Protein AF-A0A351HW02-F1 (afdb_monomer)

Structure (mmCIF, N/CA/C/O backbone):
data_AF-A0A351HW02-F1
#
_entry.id   AF-A0A351HW02-F1
#
loop_
_atom_site.group_PDB
_atom_site.id
_atom_site.type_symbol
_atom_site.label_atom_id
_atom_site.label_alt_id
_atom_site.label_comp_id
_atom_site.label_asym_id
_atom_site.label_entity_id
_atom_site.label_seq_id
_atom_site.pdbx_PDB_ins_code
_atom_site.Cartn_x
_atom_site.Cartn_y
_atom_site.Cartn_z
_atom_site.occupancy
_atom_site.B_iso_or_equiv
_atom_site.auth_seq_id
_atom_site.auth_comp_id
_atom_site.auth_asym_id
_atom_site.auth_atom_id
_atom_site.pdbx_PDB_model_num
ATOM 1 N N . MET A 1 1 ? -14.422 -17.937 0.610 1.00 49.91 1 MET A N 1
ATOM 2 C CA . MET A 1 1 ? -14.517 -16.742 -0.257 1.00 49.91 1 MET A CA 1
ATOM 3 C C . MET A 1 1 ? -13.105 -16.189 -0.374 1.00 49.91 1 MET A C 1
ATOM 5 O O . MET A 1 1 ? -12.467 -16.086 0.664 1.00 49.91 1 MET A O 1
ATOM 9 N N . LYS A 1 2 ? -12.553 -15.970 -1.576 1.00 52.34 2 LYS A N 1
ATOM 10 C CA . LYS A 1 2 ? -11.202 -15.390 -1.700 1.00 52.34 2 LYS A CA 1
ATOM 11 C C . LYS A 1 2 ? -11.299 -13.913 -1.305 1.00 52.34 2 LYS A C 1
ATOM 13 O O . LYS A 1 2 ? -11.739 -13.104 -2.112 1.00 52.34 2 LYS A O 1
ATOM 18 N N . THR A 1 3 ? -10.996 -13.601 -0.049 1.00 75.19 3 THR A N 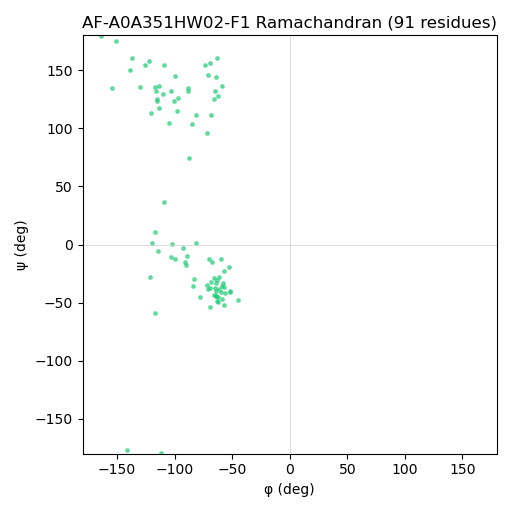1
ATOM 19 C CA . THR A 1 3 ? -10.884 -12.235 0.466 1.00 75.19 3 THR A CA 1
ATOM 20 C C . THR A 1 3 ? -9.656 -11.599 -0.167 1.00 75.19 3 THR A C 1
ATOM 22 O O . THR A 1 3 ? -8.531 -12.043 0.041 1.00 75.19 3 THR A O 1
ATOM 25 N N . GLU A 1 4 ? -9.892 -10.621 -1.030 1.00 90.94 4 GLU A N 1
ATOM 26 C CA . GLU A 1 4 ? -8.847 -9.824 -1.668 1.00 90.94 4 GLU A CA 1
ATOM 27 C C . GLU A 1 4 ? -7.993 -9.118 -0.602 1.00 90.94 4 GLU A C 1
ATOM 29 O O . GLU A 1 4 ? -8.531 -8.588 0.376 1.00 90.94 4 GLU A O 1
ATOM 34 N N . LYS A 1 5 ? -6.668 -9.135 -0.781 1.00 95.94 5 LYS A N 1
ATOM 35 C CA . LYS A 1 5 ? -5.688 -8.558 0.142 1.00 95.94 5 LYS A CA 1
ATOM 36 C C . LYS A 1 5 ? -5.270 -7.166 -0.306 1.00 95.94 5 LYS A C 1
ATOM 38 O O . LYS A 1 5 ? -4.783 -6.981 -1.426 1.00 95.94 5 LYS A O 1
ATOM 43 N N . TRP A 1 6 ? -5.403 -6.216 0.609 1.00 97.81 6 TRP A N 1
ATOM 44 C CA . TRP A 1 6 ? -5.101 -4.805 0.414 1.00 97.81 6 TRP A CA 1
ATOM 45 C C . TRP A 1 6 ? -3.975 -4.351 1.341 1.00 97.81 6 TRP A C 1
ATOM 47 O O . TRP A 1 6 ? -3.993 -4.615 2.547 1.00 97.81 6 TRP A O 1
ATOM 57 N N . ALA A 1 7 ? -3.037 -3.586 0.793 1.00 98.31 7 ALA A N 1
ATOM 58 C CA . ALA A 1 7 ? -2.135 -2.754 1.577 1.00 98.31 7 ALA A CA 1
ATOM 59 C C . ALA A 1 7 ? -2.597 -1.297 1.502 1.00 98.31 7 ALA A C 1
ATOM 61 O O . ALA A 1 7 ? -2.854 -0.775 0.419 1.00 98.31 7 ALA A O 1
ATOM 62 N N . ILE A 1 8 ? -2.674 -0.618 2.646 1.00 98.62 8 ILE A N 1
ATOM 63 C CA . ILE A 1 8 ? -2.930 0.824 2.714 1.00 98.62 8 ILE A CA 1
ATOM 64 C C . ILE A 1 8 ? -1.671 1.494 3.255 1.00 98.62 8 ILE A C 1
ATOM 66 O O . ILE A 1 8 ? -1.266 1.232 4.384 1.00 98.62 8 ILE A O 1
ATOM 70 N N . VAL A 1 9 ? -1.040 2.359 2.467 1.00 98.69 9 VAL A N 1
ATOM 71 C CA . VAL A 1 9 ? 0.269 2.948 2.774 1.00 98.69 9 VAL A CA 1
ATOM 72 C C . VAL A 1 9 ? 0.125 4.452 2.972 1.00 98.69 9 VAL A C 1
ATOM 74 O O . VAL A 1 9 ? -0.355 5.158 2.089 1.00 98.69 9 VAL A O 1
ATOM 77 N N . THR A 1 10 ? 0.578 4.973 4.111 1.00 98.50 10 THR A N 1
ATOM 78 C CA . THR A 1 10 ? 0.575 6.415 4.414 1.00 98.50 10 THR A CA 1
ATOM 79 C C . THR A 1 10 ? 1.864 6.836 5.109 1.00 98.50 10 THR A C 1
ATOM 81 O O . THR A 1 10 ? 2.475 6.072 5.843 1.00 98.50 10 THR A O 1
ATOM 84 N N . LEU A 1 11 ? 2.287 8.084 4.902 1.00 97.44 11 LEU A N 1
ATOM 85 C CA . LEU A 1 11 ? 3.485 8.656 5.531 1.00 97.44 11 LE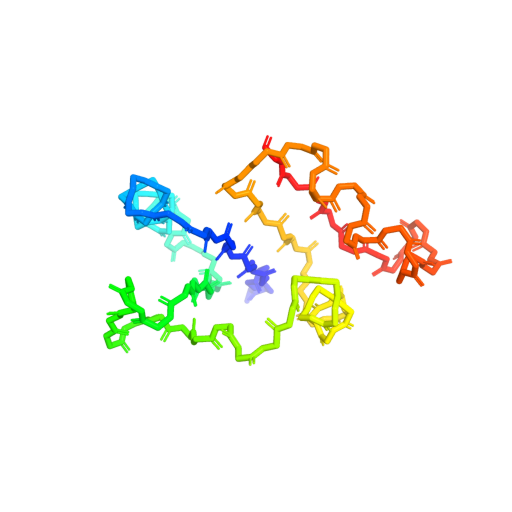U A CA 1
ATOM 86 C C . LEU A 1 11 ? 3.171 9.846 6.449 1.00 97.44 11 LEU A C 1
ATOM 88 O O . LEU A 1 11 ? 4.093 10.557 6.859 1.00 97.44 11 LEU A O 1
ATOM 92 N N . SER A 1 12 ? 1.890 10.087 6.745 1.00 97.38 12 SER A N 1
ATOM 93 C CA . SER A 1 12 ? 1.407 11.255 7.490 1.00 97.38 12 SER A CA 1
ATOM 94 C C . SER A 1 12 ? 0.339 10.893 8.528 1.00 97.38 12 SER A C 1
ATOM 96 O O . SER A 1 12 ? -0.320 9.855 8.434 1.00 97.38 12 SER A O 1
ATOM 98 N N . LYS A 1 13 ? 0.146 11.789 9.504 1.00 97.75 13 LYS A N 1
ATOM 99 C CA . LYS A 1 13 ? -0.899 11.667 10.530 1.00 97.75 13 LYS A CA 1
ATOM 100 C C . LYS A 1 13 ? -2.305 11.726 9.924 1.00 97.75 13 LYS A C 1
ATOM 102 O O . LYS A 1 13 ? -3.142 10.895 10.254 1.00 97.75 13 LYS A O 1
ATOM 107 N N . ASP A 1 14 ? -2.553 12.658 9.008 1.00 97.94 14 ASP A N 1
ATOM 108 C CA . ASP A 1 14 ? -3.874 12.800 8.378 1.00 97.94 14 ASP A CA 1
ATOM 109 C C . ASP A 1 14 ? -4.181 11.615 7.461 1.00 97.94 14 ASP A C 1
ATOM 111 O O . ASP A 1 14 ? -5.294 11.087 7.457 1.00 97.94 14 ASP A O 1
ATOM 115 N N . GLY A 1 15 ? -3.163 11.107 6.761 1.00 98.12 15 GLY A N 1
ATOM 116 C CA . GLY A 1 15 ? -3.305 9.889 5.977 1.00 98.12 15 GLY A CA 1
ATOM 117 C C . GLY A 1 15 ? -3.617 8.664 6.840 1.00 98.12 15 GLY A C 1
ATOM 118 O O . GLY A 1 15 ? -4.354 7.796 6.392 1.00 98.12 15 GLY A O 1
ATOM 119 N N . MET A 1 16 ? -3.157 8.610 8.098 1.00 98.31 16 MET A N 1
ATOM 120 C CA . MET A 1 16 ? -3.579 7.568 9.046 1.00 98.31 16 MET A CA 1
ATOM 121 C C . MET A 1 16 ? -5.067 7.655 9.399 1.00 98.31 16 MET A C 1
ATOM 123 O O . MET A 1 16 ? -5.722 6.622 9.528 1.00 98.31 16 MET A O 1
ATOM 127 N N . VAL A 1 17 ? -5.635 8.857 9.531 1.00 98.12 17 VAL A N 1
ATOM 128 C CA . VAL A 1 17 ? -7.083 9.021 9.759 1.00 98.12 17 VAL A CA 1
ATOM 129 C C . VAL A 1 17 ? -7.869 8.471 8.568 1.00 98.12 17 VAL A C 1
ATOM 131 O O . VAL A 1 17 ? -8.817 7.704 8.754 1.00 98.12 17 VAL A O 1
ATOM 134 N N . LEU A 1 18 ? -7.444 8.804 7.344 1.00 98.31 18 LEU A N 1
ATOM 135 C CA . LEU A 1 18 ? -8.069 8.289 6.127 1.00 98.31 18 LEU A CA 1
ATOM 136 C C . LEU A 1 18 ? -7.887 6.772 5.981 1.00 98.31 18 LEU A C 1
ATOM 138 O O . LEU A 1 18 ? -8.860 6.088 5.681 1.00 98.31 18 LEU A O 1
ATOM 142 N N . ALA A 1 19 ? -6.690 6.246 6.254 1.00 98.31 19 ALA A N 1
ATOM 143 C CA . ALA A 1 19 ? -6.389 4.817 6.182 1.00 98.31 19 ALA A CA 1
ATOM 144 C C . ALA A 1 19 ? -7.295 4.002 7.111 1.00 98.31 19 ALA A C 1
ATOM 146 O O . ALA A 1 19 ? -7.903 3.025 6.683 1.00 98.31 19 ALA A O 1
ATOM 147 N N . ASN A 1 20 ? -7.456 4.447 8.361 1.00 97.69 20 ASN A N 1
ATOM 148 C CA . ASN A 1 20 ? -8.353 3.800 9.319 1.00 97.69 20 ASN A CA 1
ATOM 149 C C . ASN A 1 20 ? -9.818 3.874 8.878 1.00 97.69 20 ASN A C 1
ATOM 151 O O . ASN A 1 20 ? -10.564 2.911 9.044 1.00 97.69 20 ASN A O 1
ATOM 155 N N . ARG A 1 21 ? -10.254 5.011 8.319 1.00 98.06 21 ARG A N 1
ATOM 156 C CA . ARG A 1 21 ? -11.616 5.140 7.791 1.00 98.06 21 ARG A CA 1
ATOM 157 C C . ARG A 1 21 ? -11.842 4.197 6.614 1.00 98.06 21 ARG A C 1
ATOM 159 O O . ARG A 1 21 ? -12.883 3.553 6.579 1.00 98.06 21 ARG A O 1
ATOM 166 N N . LEU A 1 22 ? -10.893 4.108 5.685 1.00 97.19 22 LEU A N 1
ATOM 167 C CA . LEU A 1 22 ? -10.970 3.221 4.527 1.00 97.19 22 LEU 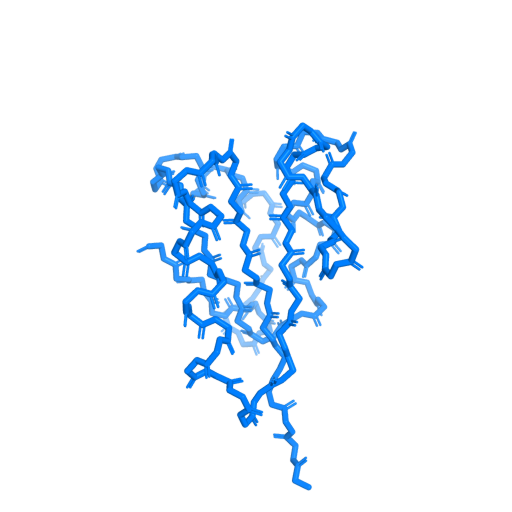A CA 1
ATOM 168 C C . LEU A 1 22 ? -11.008 1.750 4.956 1.00 97.19 22 LEU A C 1
ATOM 170 O O . LEU A 1 22 ? -11.914 1.038 4.546 1.00 97.19 22 LEU A O 1
ATOM 174 N N . ALA A 1 23 ? -10.108 1.329 5.850 1.00 95.75 23 ALA A N 1
ATOM 175 C CA . ALA A 1 23 ? -10.071 -0.042 6.361 1.00 95.75 23 ALA A CA 1
ATOM 176 C C . ALA A 1 23 ? -11.399 -0.468 7.014 1.00 95.75 23 ALA A C 1
ATOM 178 O O . ALA A 1 23 ? -11.832 -1.596 6.829 1.00 95.75 23 ALA A O 1
ATOM 179 N N . LYS A 1 24 ? -12.090 0.444 7.718 1.00 95.50 24 LYS A N 1
ATOM 180 C CA . LYS A 1 24 ? -13.426 0.176 8.284 1.00 95.50 24 LYS A CA 1
ATOM 181 C C . LYS A 1 24 ? -14.520 -0.050 7.235 1.00 95.50 24 LYS A C 1
ATOM 183 O O . LYS A 1 24 ? -15.492 -0.717 7.548 1.00 95.50 24 LYS A O 1
ATOM 188 N N . HIS A 1 25 ? -14.402 0.543 6.046 1.00 95.88 25 HIS A N 1
ATOM 189 C CA . HIS A 1 25 ? -15.370 0.354 4.953 1.00 95.88 25 HIS A CA 1
ATOM 190 C C . HIS A 1 25 ? -15.022 -0.840 4.053 1.00 95.88 25 HIS A C 1
ATOM 192 O O . HIS A 1 25 ? -15.819 -1.201 3.196 1.00 95.88 25 HIS A O 1
ATOM 198 N N . LEU A 1 26 ? -13.828 -1.409 4.226 1.00 93.75 26 LEU A N 1
ATOM 199 C CA . LEU A 1 26 ? -13.338 -2.606 3.545 1.00 93.75 26 LEU A CA 1
ATOM 200 C C . LEU A 1 26 ? -13.276 -3.781 4.535 1.00 93.75 26 LEU A C 1
ATOM 202 O O . LEU A 1 26 ? -12.338 -4.575 4.502 1.00 93.75 26 LEU A O 1
ATOM 206 N N . ASP A 1 27 ? -14.235 -3.863 5.460 1.00 90.94 27 ASP A N 1
ATOM 207 C CA . ASP A 1 27 ? -14.292 -4.902 6.497 1.00 90.94 27 ASP A CA 1
ATOM 208 C C . ASP A 1 27 ? -14.576 -6.305 5.929 1.00 90.94 27 ASP A C 1
ATOM 210 O O . ASP A 1 27 ? -14.295 -7.311 6.580 1.00 90.94 27 ASP A O 1
ATOM 214 N N . ASP A 1 28 ? -15.041 -6.380 4.679 1.00 93.44 28 ASP A N 1
ATOM 215 C CA . ASP A 1 28 ? -15.142 -7.599 3.877 1.00 93.44 28 ASP A CA 1
ATOM 216 C C . ASP A 1 28 ? -13.814 -8.013 3.198 1.00 93.44 28 ASP A C 1
ATOM 218 O O . ASP A 1 28 ? -13.783 -9.021 2.484 1.00 93.44 28 ASP A O 1
ATOM 222 N N . ARG A 1 29 ? -12.714 -7.267 3.402 1.00 93.31 29 ARG A N 1
ATOM 223 C CA . ARG A 1 29 ? -11.376 -7.494 2.811 1.00 93.31 29 ARG A CA 1
ATOM 224 C C . ARG A 1 29 ? -10.291 -7.664 3.873 1.00 93.31 29 ARG A C 1
ATOM 226 O O . ARG A 1 29 ? -10.395 -7.183 4.996 1.00 93.31 29 ARG A O 1
ATOM 233 N N . GLU A 1 30 ? -9.186 -8.308 3.497 1.00 94.94 30 GLU A N 1
ATOM 234 C CA . GLU A 1 30 ? -7.992 -8.380 4.349 1.00 94.94 30 GLU A CA 1
ATOM 235 C C . GLU A 1 30 ? -7.140 -7.123 4.118 1.00 94.94 30 GLU A C 1
ATOM 237 O O . GLU A 1 30 ? -6.461 -7.012 3.098 1.00 94.94 30 GLU A O 1
ATOM 242 N N . CYS A 1 31 ? -7.180 -6.166 5.049 1.00 96.06 31 CYS A N 1
ATOM 243 C CA . CYS A 1 31 ? -6.453 -4.899 4.932 1.00 96.06 31 CYS A CA 1
ATOM 244 C C . CYS A 1 31 ? -5.296 -4.808 5.935 1.00 96.06 31 CYS A C 1
ATOM 246 O O . CYS A 1 31 ? -5.505 -4.942 7.140 1.00 96.06 31 CYS A O 1
ATOM 248 N N . GLN A 1 32 ? -4.093 -4.473 5.460 1.00 97.88 32 GLN A N 1
ATOM 249 C CA . GLN A 1 32 ? -2.954 -4.119 6.311 1.00 97.88 32 GLN A CA 1
ATOM 250 C C . GLN A 1 32 ? -2.545 -2.662 6.088 1.00 97.88 32 GLN A C 1
ATOM 252 O O . GLN A 1 32 ? -2.195 -2.264 4.977 1.00 97.88 32 GLN A O 1
ATOM 257 N N . ILE A 1 33 ? -2.536 -1.868 7.161 1.00 98.62 33 ILE A N 1
ATOM 258 C CA . ILE A 1 33 ? -2.045 -0.486 7.117 1.00 98.62 33 ILE A CA 1
ATOM 259 C C . ILE A 1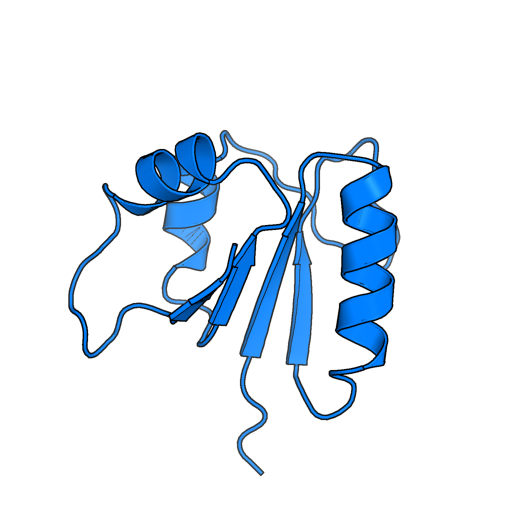 33 ? -0.537 -0.466 7.385 1.00 98.62 33 ILE A C 1
ATOM 261 O O . ILE A 1 33 ? -0.074 -1.065 8.361 1.00 98.62 33 ILE A O 1
ATOM 265 N N . TYR A 1 34 ? 0.201 0.257 6.546 1.00 98.75 34 TYR A N 1
ATOM 266 C CA . TYR A 1 34 ? 1.627 0.538 6.669 1.00 98.75 34 TYR A CA 1
ATOM 267 C C . TYR A 1 34 ? 1.867 2.035 6.850 1.00 98.75 34 TYR A C 1
ATOM 269 O O . TYR A 1 34 ? 1.331 2.861 6.104 1.00 98.75 34 TYR A O 1
ATOM 277 N N . THR A 1 35 ? 2.684 2.396 7.838 1.00 98.69 35 THR A N 1
ATOM 278 C CA . THR A 1 35 ? 2.987 3.801 8.136 1.00 98.69 35 THR A CA 1
ATOM 279 C C . THR A 1 35 ? 4.370 4.001 8.747 1.00 98.69 35 THR A C 1
ATOM 281 O O . THR A 1 35 ? 5.094 3.048 9.024 1.00 98.69 35 THR A O 1
ATOM 284 N N . LYS A 1 36 ? 4.768 5.259 8.952 1.00 98.06 36 LYS A N 1
ATOM 285 C CA . LYS A 1 36 ? 5.993 5.594 9.695 1.00 98.06 36 LYS A CA 1
ATOM 286 C C . LYS A 1 36 ? 5.812 5.292 11.180 1.00 98.06 36 LYS A C 1
ATOM 288 O O . LYS A 1 36 ? 4.746 5.559 11.723 1.00 98.06 36 LYS A O 1
ATOM 293 N N . GLU A 1 37 ? 6.885 4.868 11.843 1.00 97.69 37 GLU A N 1
ATOM 294 C CA . GLU A 1 37 ? 6.921 4.540 13.279 1.00 97.69 37 GLU A CA 1
ATOM 295 C C . GLU A 1 37 ? 6.204 5.576 14.161 1.00 97.69 37 GLU A C 1
ATOM 297 O O . GLU A 1 37 ? 5.322 5.228 14.936 1.00 97.69 37 GLU A O 1
ATOM 302 N N . LYS A 1 38 ? 6.476 6.872 13.955 1.00 97.62 38 LYS A N 1
ATOM 303 C CA . LYS A 1 38 ? 5.839 7.972 14.706 1.00 97.62 38 LYS A CA 1
ATOM 304 C C . LYS A 1 38 ? 4.307 8.071 14.591 1.00 97.62 38 LYS A C 1
ATOM 306 O O . LYS A 1 38 ? 3.701 8.873 15.297 1.00 97.62 38 LYS A O 1
ATOM 311 N N . TYR A 1 39 ? 3.692 7.354 13.654 1.00 97.88 39 TYR A N 1
ATOM 312 C CA . TYR A 1 39 ? 2.244 7.317 13.426 1.00 97.88 39 TYR A CA 1
ATOM 313 C C . TYR A 1 3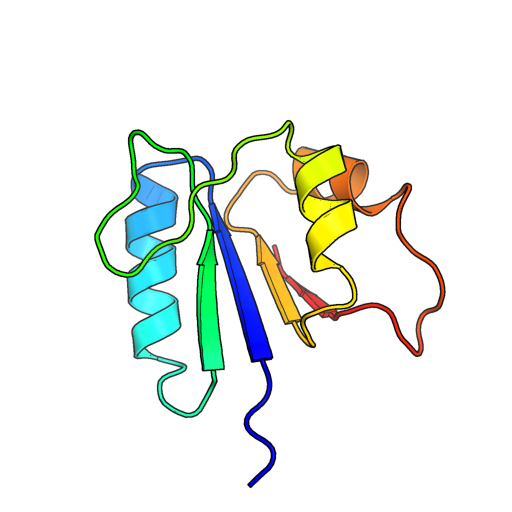9 ? 1.654 5.913 13.586 1.00 97.88 39 TYR A C 1
ATOM 315 O O . TYR A 1 39 ? 0.455 5.736 13.364 1.00 97.88 39 TYR A O 1
ATOM 323 N N . ALA A 1 40 ? 2.487 4.929 13.920 1.00 96.88 40 ALA A N 1
ATOM 324 C CA . ALA A 1 40 ? 2.072 3.552 14.076 1.00 96.88 40 ALA A CA 1
ATOM 325 C C . ALA A 1 40 ? 1.278 3.350 15.374 1.00 96.88 40 ALA A C 1
ATOM 327 O O . ALA A 1 40 ? 1.415 4.089 16.349 1.00 96.88 40 ALA A O 1
ATOM 328 N N . ASN A 1 41 ? 0.434 2.329 15.359 1.00 95.19 41 ASN A N 1
ATOM 329 C CA . ASN A 1 41 ? -0.288 1.788 16.502 1.00 95.19 41 ASN A CA 1
ATOM 330 C C . ASN A 1 41 ? -0.330 0.250 16.395 1.00 95.19 41 ASN A C 1
ATOM 332 O O . ASN A 1 41 ? 0.222 -0.328 15.455 1.00 95.19 41 ASN A O 1
ATOM 336 N N . GLU A 1 42 ? -1.013 -0.401 17.335 1.00 94.94 42 GLU A N 1
ATOM 337 C CA . GLU A 1 42 ? -1.092 -1.865 17.471 1.00 94.94 42 GLU A CA 1
ATOM 338 C C . GLU A 1 42 ? -1.627 -2.605 16.233 1.00 94.94 42 GLU A C 1
ATOM 340 O O . GLU A 1 42 ? -1.340 -3.786 16.058 1.00 94.94 42 GLU A O 1
ATOM 345 N N . THR A 1 43 ? -2.383 -1.936 15.356 1.00 94.19 43 THR A N 1
ATOM 346 C CA . THR A 1 43 ? -2.982 -2.551 14.158 1.00 94.19 43 THR A CA 1
ATOM 347 C C . THR A 1 43 ? -2.225 -2.229 12.868 1.00 94.19 43 THR A C 1
ATOM 349 O O . THR A 1 43 ? -2.601 -2.684 11.785 1.00 94.19 43 THR A O 1
ATOM 352 N N . THR A 1 44 ? -1.136 -1.461 12.955 1.00 98.00 44 THR A N 1
ATOM 353 C CA . THR A 1 44 ? -0.328 -1.061 11.796 1.00 98.00 44 THR A CA 1
ATOM 354 C C . THR A 1 44 ? 1.032 -1.736 11.761 1.00 98.00 44 THR A C 1
ATOM 356 O O . THR A 1 44 ? 1.605 -2.070 12.794 1.00 98.00 44 THR A O 1
ATOM 359 N N . LYS A 1 45 ? 1.594 -1.854 10.558 1.00 98.38 45 LYS A N 1
ATOM 360 C CA . LYS A 1 45 ? 2.995 -2.220 10.350 1.00 98.38 45 LYS A CA 1
ATOM 361 C C . LYS A 1 45 ? 3.836 -0.982 10.063 1.00 98.38 45 LYS A C 1
ATOM 363 O O . LYS A 1 45 ? 3.389 -0.031 9.417 1.00 98.38 45 LYS A O 1
ATOM 368 N N . ILE A 1 46 ? 5.072 -1.009 10.545 1.00 98.38 46 ILE A N 1
ATOM 369 C CA . ILE A 1 46 ? 6.018 0.093 10.389 1.00 98.38 46 ILE A CA 1
ATOM 370 C C . ILE A 1 46 ? 6.795 -0.082 9.084 1.00 98.38 46 ILE A C 1
ATOM 372 O O . ILE A 1 46 ? 7.297 -1.162 8.785 1.00 98.38 46 ILE A O 1
ATOM 376 N N . ILE A 1 47 ? 6.923 1.005 8.330 1.00 98.25 47 ILE A N 1
ATOM 377 C CA . ILE A 1 47 ? 7.846 1.119 7.202 1.00 98.25 47 ILE A CA 1
ATOM 378 C C . ILE A 1 47 ? 9.230 1.443 7.771 1.00 98.25 47 ILE A C 1
ATOM 380 O O . ILE A 1 47 ? 9.433 2.530 8.316 1.00 98.25 47 ILE A O 1
ATOM 384 N N . THR A 1 48 ? 10.162 0.498 7.664 1.00 96.44 48 THR A N 1
ATOM 385 C CA . THR A 1 48 ? 11.514 0.596 8.249 1.00 96.44 48 THR A CA 1
ATOM 386 C C . THR A 1 48 ? 12.592 1.012 7.247 1.00 96.44 48 THR A C 1
ATOM 388 O O . THR A 1 48 ? 13.693 1.375 7.652 1.00 96.44 48 THR A O 1
ATOM 391 N N . THR A 1 49 ? 12.287 0.992 5.949 1.00 97.69 49 THR A N 1
ATOM 392 C CA . THR A 1 49 ? 13.195 1.382 4.859 1.00 97.69 49 THR A CA 1
ATOM 393 C C . THR A 1 49 ? 12.724 2.666 4.176 1.00 97.69 49 THR A C 1
ATOM 395 O O . THR A 1 49 ? 11.690 3.241 4.527 1.00 97.69 49 THR A O 1
ATOM 398 N N . ASP A 1 50 ? 13.455 3.128 3.159 1.00 96.94 50 ASP A N 1
ATOM 399 C CA . ASP A 1 50 ? 12.916 4.132 2.246 1.00 96.94 50 ASP A CA 1
ATOM 400 C C . ASP A 1 50 ? 11.693 3.585 1.483 1.00 96.94 50 ASP A C 1
ATOM 402 O O . ASP A 1 50 ? 11.469 2.372 1.398 1.00 96.94 50 ASP A O 1
ATOM 406 N N . ILE A 1 51 ? 10.885 4.501 0.941 1.00 97.12 51 ILE A N 1
ATOM 407 C CA . ILE A 1 51 ? 9.603 4.160 0.318 1.00 97.12 51 ILE A CA 1
ATOM 408 C C . ILE A 1 51 ? 9.766 3.282 -0.926 1.00 97.12 51 ILE A C 1
ATOM 410 O O . ILE A 1 51 ? 8.912 2.439 -1.166 1.00 97.12 51 ILE A O 1
ATOM 414 N N . THR A 1 52 ? 10.844 3.443 -1.695 1.00 97.81 52 THR A N 1
ATOM 415 C CA . THR A 1 52 ? 11.078 2.650 -2.906 1.00 97.81 52 THR A CA 1
ATOM 416 C C . THR A 1 52 ? 11.373 1.208 -2.515 1.00 97.81 52 THR A C 1
ATOM 418 O O . THR A 1 52 ? 10.635 0.309 -2.910 1.00 97.81 52 THR A O 1
ATOM 421 N N . THR A 1 53 ? 12.355 0.993 -1.632 1.00 98.25 53 THR A N 1
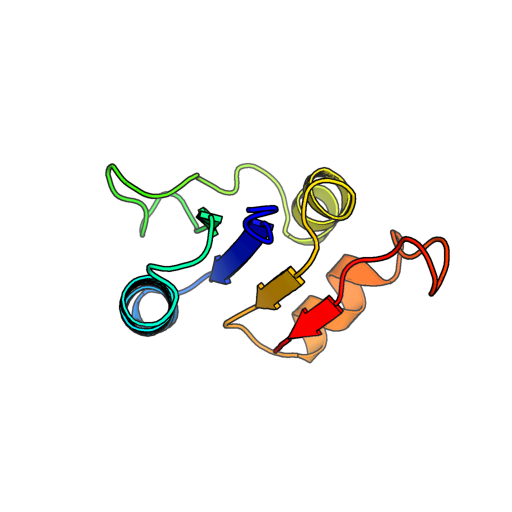ATOM 422 C CA . THR A 1 53 ? 12.688 -0.346 -1.112 1.00 98.25 53 THR A CA 1
ATOM 423 C C . THR A 1 53 ? 11.479 -1.019 -0.458 1.00 98.25 53 THR A C 1
ATOM 425 O O . THR A 1 53 ? 11.218 -2.200 -0.690 1.00 98.25 53 THR A O 1
ATOM 428 N N . PHE A 1 54 ? 10.699 -0.261 0.317 1.00 98.44 54 PHE A N 1
ATOM 429 C CA . PHE A 1 54 ? 9.485 -0.770 0.949 1.00 98.44 54 PHE A CA 1
ATOM 430 C C . PHE A 1 54 ? 8.450 -1.223 -0.087 1.00 98.44 54 PHE A C 1
ATOM 432 O O . PHE A 1 54 ? 7.946 -2.341 0.006 1.00 98.44 54 PHE A O 1
ATOM 439 N N . MET A 1 55 ? 8.154 -0.391 -1.090 1.00 98.00 55 MET A N 1
ATOM 440 C CA . MET A 1 55 ? 7.192 -0.740 -2.137 1.00 98.00 55 MET A CA 1
ATOM 441 C C . MET A 1 55 ? 7.625 -1.994 -2.897 1.00 98.00 55 MET A C 1
ATOM 443 O O . MET A 1 55 ? 6.793 -2.868 -3.124 1.00 98.00 55 MET A O 1
ATOM 447 N N . GLY A 1 56 ? 8.918 -2.132 -3.208 1.00 97.50 56 GLY A N 1
ATOM 448 C CA . GLY A 1 56 ? 9.466 -3.344 -3.818 1.00 97.50 56 GLY A CA 1
ATOM 449 C C . GLY A 1 56 ? 9.259 -4.603 -2.977 1.00 97.50 56 GLY A C 1
ATOM 450 O O . GLY A 1 56 ? 8.985 -5.661 -3.535 1.00 97.50 56 GLY A O 1
ATOM 451 N N . SER A 1 57 ? 9.324 -4.493 -1.645 1.00 97.44 57 SER A N 1
ATOM 452 C CA . SER A 1 57 ? 9.093 -5.637 -0.753 1.00 97.44 57 SER A CA 1
ATOM 453 C C . SER A 1 57 ? 7.641 -6.125 -0.749 1.00 97.44 57 SER A C 1
ATOM 455 O O . SER A 1 57 ? 7.423 -7.322 -0.636 1.00 97.44 57 SER A O 1
ATOM 457 N N . ILE A 1 58 ? 6.657 -5.235 -0.934 1.00 97.12 58 ILE A N 1
ATOM 458 C CA . ILE A 1 58 ? 5.231 -5.589 -0.821 1.00 97.12 58 ILE A CA 1
ATOM 459 C C . ILE A 1 58 ? 4.505 -5.747 -2.163 1.00 97.12 58 ILE A C 1
ATOM 461 O O . ILE A 1 58 ? 3.367 -6.212 -2.178 1.00 97.12 58 ILE A O 1
ATOM 465 N N . ILE A 1 59 ? 5.111 -5.355 -3.291 1.00 93.69 59 ILE A N 1
ATOM 466 C CA . ILE A 1 59 ? 4.408 -5.257 -4.582 1.00 93.69 59 ILE A CA 1
ATOM 467 C C . ILE A 1 59 ? 3.772 -6.585 -5.026 1.00 93.69 59 ILE A C 1
ATOM 469 O O . ILE A 1 59 ? 2.694 -6.577 -5.599 1.00 93.69 59 ILE A O 1
ATOM 473 N N . GLY A 1 60 ? 4.385 -7.728 -4.707 1.00 92.94 60 GLY A N 1
ATOM 474 C CA . GLY A 1 60 ? 3.857 -9.058 -5.040 1.00 92.94 60 GLY A CA 1
ATOM 475 C C . GLY A 1 60 ? 2.996 -9.711 -3.953 1.00 92.94 60 GLY A C 1
ATOM 476 O O . GLY A 1 60 ? 2.492 -10.813 -4.160 1.00 92.94 60 GLY A O 1
ATOM 477 N N . GLU A 1 61 ? 2.845 -9.080 -2.786 1.00 95.44 61 GLU A N 1
ATOM 478 C CA . GLU A 1 61 ? 2.143 -9.668 -1.633 1.00 95.44 61 GLU A CA 1
ATOM 479 C C . GLU A 1 61 ? 0.640 -9.346 -1.614 1.00 95.44 61 GLU A C 1
ATOM 481 O O . GLU A 1 61 ? -0.143 -10.018 -0.936 1.00 95.44 61 GLU A O 1
ATOM 486 N N . TYR A 1 62 ? 0.228 -8.330 -2.371 1.00 96.50 62 TYR A N 1
ATOM 487 C CA . TYR A 1 62 ? -1.114 -7.758 -2.332 1.00 96.50 62 TYR A CA 1
ATOM 488 C C . TYR A 1 62 ? -1.751 -7.742 -3.717 1.00 96.50 62 TYR A C 1
ATOM 490 O O . TYR A 1 62 ? -1.061 -7.704 -4.728 1.00 96.50 62 TYR A O 1
ATOM 498 N N . GLN A 1 63 ? -3.085 -7.759 -3.772 1.00 96.69 63 GLN A N 1
ATOM 499 C CA . GLN A 1 63 ? -3.803 -7.521 -5.028 1.00 96.69 63 GLN A CA 1
ATOM 500 C C . GLN A 1 63 ? -3.973 -6.025 -5.284 1.00 96.69 63 GLN A C 1
ATOM 502 O O . GLN A 1 63 ? -3.908 -5.596 -6.433 1.00 96.69 63 GLN A O 1
ATOM 507 N N . ILE A 1 64 ? -4.170 -5.240 -4.220 1.00 97.50 64 ILE A N 1
ATOM 508 C CA . ILE A 1 64 ? -4.335 -3.788 -4.287 1.00 97.50 64 ILE A CA 1
ATOM 509 C C . ILE A 1 64 ? -3.398 -3.114 -3.287 1.00 97.50 64 ILE A C 1
ATOM 511 O O . ILE A 1 64 ? -3.317 -3.517 -2.124 1.00 97.50 64 ILE A O 1
ATOM 515 N N . ILE A 1 65 ? -2.728 -2.047 -3.722 1.00 98.44 65 ILE A N 1
ATOM 516 C CA . ILE A 1 65 ? -1.977 -1.148 -2.848 1.00 98.44 65 ILE A CA 1
ATOM 517 C C . ILE A 1 65 ? -2.555 0.263 -2.984 1.00 98.44 65 ILE A C 1
ATOM 519 O O . ILE A 1 65 ? -2.459 0.897 -4.034 1.00 98.44 65 ILE A O 1
ATOM 523 N N . CYS A 1 66 ? -3.167 0.754 -1.908 1.00 98.56 66 CYS A N 1
ATOM 524 C CA . CYS A 1 66 ? -3.729 2.096 -1.799 1.00 98.56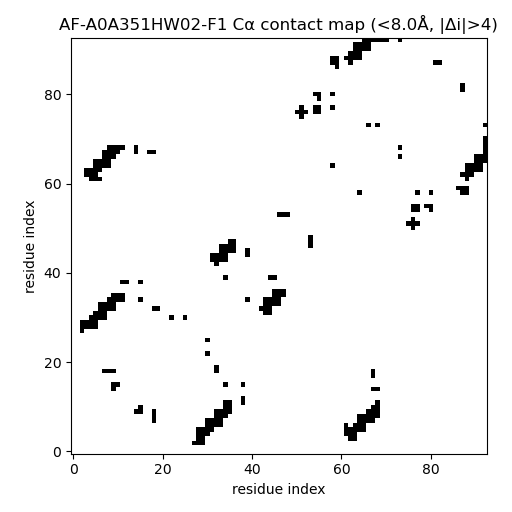 66 CYS A CA 1
ATOM 525 C C . CYS A 1 66 ? -2.735 3.023 -1.090 1.00 98.56 66 CYS A C 1
ATOM 527 O O . CYS A 1 66 ? -2.422 2.844 0.087 1.00 98.56 66 CYS A O 1
ATOM 529 N N . CYS A 1 67 ? -2.229 4.024 -1.798 1.00 98.62 67 CYS A N 1
ATOM 530 C CA . CYS A 1 67 ? -1.210 4.947 -1.326 1.00 98.62 67 CYS A CA 1
ATOM 531 C C . CYS A 1 67 ? -1.817 6.310 -0.980 1.00 98.62 67 CYS A C 1
ATOM 533 O O . CYS A 1 67 ? -2.038 7.142 -1.849 1.00 98.62 67 CYS A O 1
ATOM 535 N N . ILE A 1 68 ? -1.975 6.597 0.310 1.00 98.38 68 ILE A N 1
ATOM 536 C CA . ILE A 1 68 ? -2.433 7.900 0.803 1.00 98.38 68 ILE A CA 1
ATOM 537 C C . ILE A 1 68 ? -1.213 8.819 0.969 1.00 98.38 68 ILE A C 1
ATOM 539 O O . ILE A 1 68 ? -0.695 9.041 2.069 1.00 98.38 68 ILE A O 1
ATOM 543 N N . MET A 1 69 ? -0.692 9.301 -0.161 1.00 96.69 69 MET A N 1
ATOM 544 C CA . MET A 1 69 ? 0.443 10.228 -0.251 1.00 96.69 69 MET A CA 1
ATOM 545 C C . MET A 1 69 ? 0.517 10.878 -1.643 1.00 96.69 69 MET A C 1
ATOM 547 O O . MET A 1 69 ? -0.292 10.596 -2.516 1.00 96.69 69 MET A O 1
ATOM 551 N N . ALA A 1 70 ? 1.498 11.755 -1.876 1.00 97.31 70 ALA A N 1
ATOM 552 C CA . ALA A 1 70 ? 1.648 12.424 -3.167 1.00 97.31 70 ALA A CA 1
ATOM 553 C C . ALA A 1 70 ? 1.926 11.430 -4.312 1.00 97.31 70 ALA A C 1
ATOM 555 O O . ALA A 1 70 ? 2.911 10.686 -4.265 1.00 97.31 70 ALA A O 1
ATOM 556 N N . THR A 1 71 ? 1.137 11.503 -5.389 1.00 98.00 71 THR A N 1
ATOM 557 C CA . THR A 1 71 ? 1.246 10.637 -6.579 1.00 98.00 71 THR A CA 1
ATOM 558 C C . THR A 1 71 ? 2.654 10.588 -7.153 1.00 98.00 71 THR A C 1
ATOM 560 O O . THR A 1 71 ? 3.147 9.515 -7.481 1.00 98.00 71 THR A O 1
ATOM 563 N N . GLY A 1 72 ? 3.354 11.726 -7.195 1.00 97.81 72 GLY A N 1
ATOM 564 C CA . GLY A 1 72 ? 4.727 11.792 -7.696 1.00 97.81 72 GLY A CA 1
ATOM 565 C C . GLY A 1 72 ? 5.729 10.940 -6.903 1.00 97.81 72 GLY A C 1
ATOM 566 O O . GLY A 1 72 ? 6.740 10.522 -7.460 1.00 97.81 72 GLY A O 1
ATOM 567 N N . ILE A 1 73 ? 5.495 10.687 -5.611 1.00 95.62 73 ILE A N 1
ATOM 568 C CA . ILE A 1 73 ? 6.322 9.762 -4.816 1.00 95.62 73 ILE A CA 1
ATOM 569 C C . ILE A 1 73 ? 5.937 8.321 -5.143 1.00 95.62 73 ILE A C 1
ATOM 571 O O . ILE A 1 73 ? 6.826 7.514 -5.391 1.00 95.62 73 ILE A O 1
ATOM 575 N N . VAL A 1 74 ? 4.635 8.025 -5.210 1.00 98.19 74 VAL A N 1
ATOM 576 C CA . VAL A 1 74 ? 4.126 6.675 -5.496 1.00 98.19 74 VAL A CA 1
ATOM 577 C C . VAL A 1 74 ? 4.658 6.159 -6.829 1.00 98.19 74 VAL A C 1
ATOM 579 O O . VAL A 1 74 ? 5.272 5.098 -6.862 1.00 98.19 74 VAL A O 1
ATOM 582 N N . VAL A 1 75 ? 4.510 6.933 -7.910 1.00 97.94 75 VAL A N 1
ATOM 583 C CA . VAL A 1 75 ? 4.935 6.498 -9.253 1.00 97.94 75 VAL A CA 1
ATOM 584 C C . VAL A 1 75 ? 6.438 6.228 -9.327 1.00 97.94 75 VAL A C 1
ATOM 586 O O . VAL A 1 75 ? 6.854 5.258 -9.950 1.00 97.94 75 VAL A O 1
ATOM 589 N N . ARG A 1 76 ? 7.262 7.038 -8.646 1.00 97.69 76 ARG A N 1
ATOM 590 C CA . ARG A 1 76 ? 8.718 6.832 -8.588 1.00 97.69 76 ARG A CA 1
ATOM 591 C C . ARG A 1 76 ? 9.101 5.630 -7.730 1.00 97.69 76 ARG A C 1
ATOM 593 O O . ARG A 1 76 ? 10.065 4.956 -8.064 1.00 97.69 76 ARG A O 1
ATOM 600 N N . ALA A 1 77 ? 8.361 5.377 -6.652 1.00 98.00 77 ALA A N 1
ATOM 601 C CA . ALA A 1 77 ? 8.612 4.255 -5.757 1.00 98.00 77 ALA A CA 1
ATOM 602 C C . ALA A 1 77 ? 8.263 2.912 -6.411 1.00 98.00 77 ALA A C 1
ATOM 604 O O . ALA A 1 77 ? 8.999 1.955 -6.223 1.00 98.00 77 ALA A O 1
ATOM 605 N N . ILE A 1 78 ? 7.181 2.831 -7.195 1.00 97.69 78 ILE A N 1
ATOM 606 C CA . ILE A 1 78 ? 6.774 1.572 -7.847 1.00 97.69 78 ILE A CA 1
ATOM 607 C C . ILE A 1 78 ? 7.513 1.299 -9.158 1.00 97.69 78 ILE A C 1
ATOM 609 O O . ILE A 1 78 ? 7.701 0.138 -9.498 1.00 97.69 78 ILE A O 1
ATOM 613 N N . ALA A 1 79 ? 7.928 2.337 -9.898 1.00 97.62 79 ALA A N 1
ATOM 614 C CA . ALA A 1 79 ? 8.460 2.186 -11.256 1.00 97.62 79 ALA A CA 1
ATOM 615 C C . ALA A 1 79 ? 9.603 1.157 -11.395 1.00 97.62 79 ALA A C 1
ATOM 617 O O . ALA A 1 79 ? 9.563 0.393 -12.358 1.00 97.62 79 ALA A O 1
ATOM 618 N N . PRO A 1 80 ? 10.579 1.062 -10.467 1.00 97.31 80 PRO A N 1
ATOM 619 C CA . PRO A 1 80 ? 11.650 0.063 -10.554 1.00 97.31 80 PRO A CA 1
ATOM 620 C C . PRO A 1 80 ? 11.197 -1.384 -10.306 1.00 97.31 80 PRO A C 1
ATOM 622 O O . PRO A 1 80 ? 11.980 -2.305 -10.526 1.00 97.31 80 PRO A O 1
ATOM 625 N N . HIS A 1 81 ? 9.979 -1.585 -9.800 1.00 96.69 81 HIS A N 1
ATOM 626 C CA . HIS A 1 81 ? 9.474 -2.874 -9.318 1.00 96.69 81 HIS A CA 1
ATOM 627 C C . HIS A 1 81 ? 8.319 -3.434 -10.153 1.00 96.69 81 HIS A C 1
ATOM 629 O O . HIS A 1 81 ? 7.888 -4.557 -9.902 1.00 96.69 81 HIS A O 1
ATOM 635 N N . LEU A 1 82 ? 7.816 -2.678 -11.133 1.00 96.12 82 LEU A N 1
ATOM 636 C CA . LEU A 1 82 ? 6.796 -3.164 -12.061 1.00 96.12 82 LEU A CA 1
ATOM 637 C C . LEU A 1 82 ? 7.368 -4.300 -12.914 1.00 96.12 82 LEU A C 1
ATOM 639 O O . LEU A 1 82 ? 8.456 -4.164 -13.478 1.00 96.12 82 LEU A O 1
ATOM 643 N N . ALA A 1 83 ? 6.629 -5.404 -13.024 1.00 94.31 83 ALA A N 1
ATOM 644 C CA . ALA A 1 83 ? 7.061 -6.585 -13.760 1.00 94.31 83 ALA A CA 1
ATOM 645 C C . ALA A 1 83 ? 6.132 -6.879 -14.940 1.00 94.31 83 ALA A C 1
ATOM 647 O O . ALA A 1 83 ? 6.573 -6.917 -16.089 1.00 94.31 83 ALA A O 1
ATOM 648 N N . HIS A 1 84 ? 4.844 -7.089 -14.674 1.00 94.44 84 HIS A N 1
ATOM 649 C CA . HIS A 1 84 ? 3.868 -7.433 -15.702 1.00 94.44 84 HIS A CA 1
ATOM 650 C C . HIS A 1 84 ? 2.453 -7.022 -15.297 1.00 94.44 84 HIS A C 1
ATOM 652 O O . HIS A 1 84 ? 1.957 -7.400 -14.242 1.00 94.44 84 HIS A O 1
ATOM 658 N N . LYS A 1 85 ? 1.719 -6.402 -16.230 1.00 91.56 85 LYS A N 1
ATOM 659 C CA . LYS A 1 85 ? 0.314 -5.976 -16.049 1.00 91.56 85 LYS A CA 1
ATOM 660 C C . LYS A 1 85 ? -0.666 -7.059 -15.565 1.00 91.56 85 LYS A C 1
ATOM 662 O O . LYS A 1 85 ? -1.772 -6.729 -15.161 1.00 91.56 85 LYS A O 1
ATOM 667 N N . SER A 1 86 ? -0.323 -8.340 -15.719 1.00 92.94 86 SER A N 1
ATOM 668 C CA . SER A 1 86 ? -1.152 -9.478 -15.299 1.00 92.94 86 SER A CA 1
ATOM 669 C C . SER A 1 86 ? -0.862 -9.960 -13.877 1.00 92.94 86 SER A C 1
ATOM 671 O O . SER A 1 86 ? -1.635 -10.756 -13.354 1.00 92.94 86 SER A O 1
ATOM 673 N N . SER A 1 87 ? 0.261 -9.544 -13.290 1.00 91.25 87 SER A N 1
ATOM 674 C CA . SER A 1 87 ? 0.725 -9.962 -11.962 1.00 91.25 87 SER A CA 1
ATOM 675 C C . SER A 1 87 ? 0.910 -8.798 -10.998 1.00 91.25 87 SER A C 1
ATOM 677 O O . SER A 1 87 ? 0.797 -9.001 -9.794 1.00 91.25 87 SER A O 1
ATOM 679 N N . ASP A 1 88 ? 1.207 -7.606 -11.515 1.00 95.94 88 ASP A N 1
ATOM 680 C CA . ASP A 1 88 ? 1.381 -6.405 -10.708 1.00 95.94 88 ASP A CA 1
ATOM 681 C C . ASP A 1 88 ? 0.056 -6.039 -10.013 1.00 95.94 88 ASP A C 1
ATOM 683 O O . ASP A 1 88 ? -1.023 -6.217 -10.595 1.00 95.94 88 ASP A O 1
ATOM 687 N N . PRO A 1 89 ? 0.111 -5.514 -8.779 1.00 96.81 89 PRO A N 1
ATOM 688 C CA . PRO A 1 89 ? -1.078 -5.134 -8.038 1.00 96.81 89 PRO A CA 1
ATOM 689 C C . PRO A 1 89 ? -1.746 -3.914 -8.672 1.00 96.81 89 PRO A C 1
ATOM 691 O O . PRO A 1 89 ? -1.102 -3.070 -9.303 1.00 96.81 89 PRO A O 1
ATOM 694 N N . GLY A 1 90 ? -3.042 -3.754 -8.421 1.00 97.31 90 GLY A N 1
ATOM 695 C CA . GLY A 1 90 ? -3.708 -2.482 -8.664 1.00 97.31 90 GLY A CA 1
ATOM 696 C C . GLY A 1 90 ? -3.150 -1.412 -7.725 1.00 97.31 90 GLY A C 1
ATOM 697 O O . GLY A 1 90 ? -3.164 -1.582 -6.507 1.00 97.31 90 GLY A O 1
ATOM 698 N N . ILE A 1 91 ? -2.672 -0.302 -8.284 1.00 97.75 91 ILE A N 1
ATOM 699 C CA . ILE A 1 91 ? -2.201 0.847 -7.505 1.00 97.75 91 ILE A CA 1
ATOM 700 C C . ILE A 1 91 ? -3.286 1.923 -7.494 1.00 97.75 91 ILE A C 1
ATOM 702 O O . ILE A 1 91 ? -3.704 2.398 -8.551 1.00 97.75 91 ILE A O 1
ATOM 706 N N . LEU A 1 92 ? -3.715 2.325 -6.299 1.00 97.81 92 LEU A N 1
ATOM 707 C CA . LEU A 1 92 ? -4.640 3.437 -6.071 1.00 97.81 92 LEU A CA 1
ATOM 708 C C . LEU A 1 92 ? -3.903 4.554 -5.327 1.00 97.81 92 LEU A C 1
ATOM 710 O O . LEU A 1 92 ? -3.180 4.269 -4.376 1.00 97.81 92 LEU A O 1
ATOM 714 N N . VAL A 1 93 ? -4.093 5.810 -5.734 1.00 96.88 93 VAL A N 1
ATOM 715 C CA . VAL A 1 93 ? -3.510 6.994 -5.077 1.00 96.88 93 VAL A CA 1
ATOM 716 C C . VAL A 1 93 ? -4.601 7.996 -4.751 1.00 96.88 93 VAL A C 1
ATOM 718 O O . VAL A 1 93 ? -5.372 8.307 -5.685 1.00 96.88 93 VAL A O 1
#

Radius of gyration: 12.55 Å; Cα contacts (8 Å, |Δi|>4): 150; chains: 1; bounding box: 29×30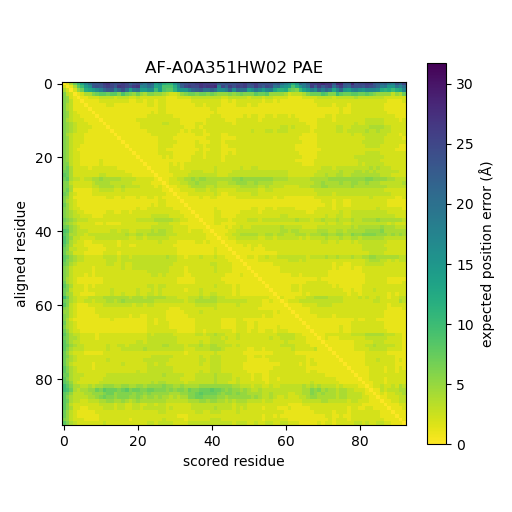×34 Å

Secondary structure (DSSP, 8-state):
----EEEEEESSHHHHHHHHHHHHH-TTSEEEEEE-GGG--TTEEE--S-HHHHHHHHTTT-SEEEEES-HHHHHHHHGGG---TTTSPEEE-

pLDDT: mean 95.58, std 7.21, range [49.91, 98.75]

Nearest PDB structures (foldseek):
  4yra-assembly2_B  TM=5.863E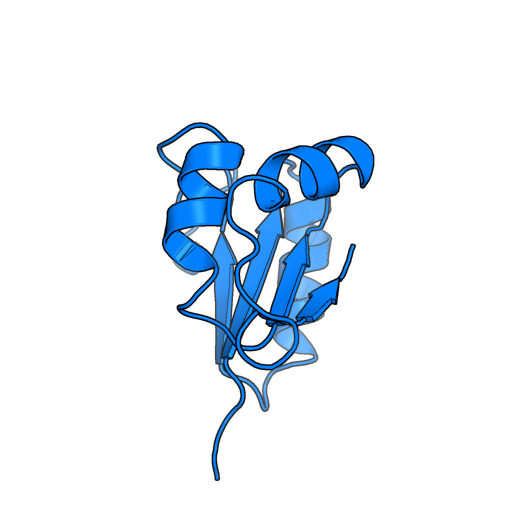-01  e=1.442E-02  Mus musculus
  4r01-assembly1_A  TM=5.856E-01  e=1.648E-02  Streptococcus pneumoniae TIGR4
  8pve-assembly1_A  TM=5.275E-01  e=3.928E-02  Thermus thermophilus
  9atc-assembly1_A  TM=6.022E-01  e=2.232E-01  Escherichia coli
  4u4f-assembly1_C  TM=5.833E-01  e=2.386E-01  Rattus norvegicus

Mean predicted aligned error: 2.76 Å

Sequence (93 aa):
MKTEKWAIVTLSKDGMVLANRLAKHLDDRECQIYTKEKYANETTKIITTDITTFMGSIIGEYQIICCIMATGIVVRAIAPHLAHKSSDPGILV

Foldseek 3Di:
DPAFEEEEEEADQVSVVVLVVVCVVSVSHHYAYEYDPVNDDPRHDYDPDPLLVSCLVCQQVGQEYEYPDDPVSVCVSCVVRDDDPVRGHHYHD

Solvent-accessible surface area (backbone atoms only — not comparable to full-atom values): 5339 Å² total; per-residue (Å²): 128,91,58,58,36,32,35,35,40,26,81,47,69,67,33,48,56,51,47,57,55,51,48,66,76,38,69,84,38,48,68,45,41,36,24,39,64,98,70,50,54,98,81,42,44,66,57,88,60,58,66,39,65,47,41,55,72,46,46,82,76,30,54,31,39,38,35,50,59,63,58,76,55,53,57,64,27,43,59,88,59,68,83,43,92,91,68,50,38,50,78,45,107